Protein AF-A0A4V6HZL4-F1 (afdb_monomer)

pLDDT: mean 85.28, std 11.56, range [49.81, 94.31]

Secondary structure (DSSP, 8-state):
----HHHHHHHHHHHHHHHHTT-HHHHHHHHHS-SS-TT--GGG--HHHHHHHHHHHHHHHHHHHHHHHHHHHHHHHHHHHHHHHHH--

Solvent-accessible surface area (backbone atoms only — not comparable to full-atom values): 5233 Å² total; per-residue (Å²): 138,84,77,64,61,69,58,42,52,49,50,53,50,52,42,53,49,23,56,74,70,64,35,61,68,57,31,51,52,48,69,75,58,61,86,62,70,90,81,64,62,78,91,73,64,51,73,66,56,52,52,54,50,52,52,49,52,51,54,50,50,54,43,49,54,51,51,53,50,52,53,51,52,51,52,54,52,51,51,53,50,52,52,53,52,60,74,79,103

Structure (mmCIF, N/CA/C/O backbone):
data_AF-A0A4V6HZL4-F1
#
_entry.id   AF-A0A4V6HZL4-F1
#
loop_
_atom_site.group_PDB
_atom_site.id
_atom_site.type_symbol
_atom_site.label_atom_id
_atom_site.label_alt_id
_atom_site.label_comp_id
_atom_site.label_asym_id
_atom_site.label_entity_id
_atom_site.label_seq_id
_atom_site.pdbx_PDB_ins_code
_atom_site.Cartn_x
_atom_site.Cartn_y
_atom_site.Cartn_z
_atom_site.occupancy
_atom_site.B_iso_or_equiv
_atom_site.auth_seq_id
_atom_site.auth_comp_id
_atom_site.auth_asym_id
_atom_site.auth_atom_id
_atom_site.pdbx_PDB_model_num
ATOM 1 N N . MET A 1 1 ? 23.290 -3.280 -15.300 1.00 49.81 1 MET A N 1
ATOM 2 C CA . MET A 1 1 ? 22.207 -3.926 -14.525 1.00 49.81 1 MET A CA 1
ATOM 3 C C . MET A 1 1 ? 20.897 -3.657 -15.250 1.00 49.81 1 MET A C 1
ATOM 5 O O . MET A 1 1 ? 20.663 -2.505 -15.573 1.00 49.81 1 MET A O 1
ATOM 9 N N . LYS A 1 2 ? 20.087 -4.671 -15.581 1.00 59.53 2 LYS A N 1
ATOM 10 C CA . LYS A 1 2 ? 18.739 -4.461 -16.138 1.00 59.53 2 LYS A CA 1
ATOM 11 C C . LYS A 1 2 ? 17.733 -4.881 -15.073 1.00 59.53 2 LYS A C 1
ATOM 13 O O . LYS A 1 2 ? 17.618 -6.068 -14.790 1.00 59.53 2 LYS A O 1
ATOM 18 N N . TYR A 1 3 ? 17.085 -3.913 -14.440 1.00 68.50 3 TYR A N 1
ATOM 19 C CA . TYR A 1 3 ? 15.893 -4.170 -13.640 1.00 68.50 3 TYR A CA 1
ATOM 20 C C . TYR A 1 3 ? 14.721 -4.478 -14.581 1.00 68.50 3 TYR A C 1
ATOM 22 O O . TYR A 1 3 ? 14.711 -4.060 -15.742 1.00 68.50 3 TYR A O 1
ATOM 30 N N . ASP A 1 4 ? 13.755 -5.255 -14.101 1.00 82.88 4 ASP A N 1
ATOM 31 C CA . ASP A 1 4 ? 12.590 -5.628 -14.899 1.00 82.88 4 ASP A CA 1
ATOM 32 C C . ASP A 1 4 ? 11.556 -4.496 -14.869 1.00 82.88 4 ASP A C 1
ATOM 34 O O . ASP A 1 4 ? 10.733 -4.398 -13.959 1.00 82.88 4 ASP A O 1
ATOM 38 N N . LYS A 1 5 ? 11.631 -3.620 -15.874 1.00 83.44 5 LYS A N 1
ATOM 39 C CA . LYS A 1 5 ? 10.734 -2.468 -16.039 1.00 83.44 5 LYS A CA 1
ATOM 40 C C . LYS A 1 5 ? 9.265 -2.869 -16.031 1.00 83.44 5 LYS A C 1
ATOM 42 O O . LYS A 1 5 ? 8.462 -2.238 -15.354 1.00 83.44 5 LYS A O 1
ATOM 47 N N . VAL A 1 6 ? 8.924 -3.951 -16.731 1.00 87.12 6 VAL A N 1
ATOM 48 C CA . VAL A 1 6 ? 7.538 -4.422 -16.847 1.00 87.12 6 VAL A CA 1
ATOM 49 C C . VAL A 1 6 ? 7.009 -4.811 -15.472 1.00 87.12 6 VAL A C 1
ATOM 51 O O . VAL A 1 6 ? 5.894 -4.440 -15.105 1.00 87.12 6 VAL A O 1
ATOM 54 N N . LYS A 1 7 ? 7.833 -5.498 -14.679 1.00 87.94 7 LYS A N 1
ATOM 55 C CA . LYS A 1 7 ? 7.481 -5.878 -13.311 1.00 87.94 7 LYS A CA 1
ATOM 56 C C . LYS A 1 7 ? 7.302 -4.665 -12.393 1.00 87.94 7 LYS A C 1
ATOM 58 O O . LYS A 1 7 ? 6.363 -4.647 -11.599 1.00 87.94 7 LYS A O 1
ATOM 63 N N . ILE A 1 8 ? 8.165 -3.652 -12.504 1.00 87.38 8 ILE A N 1
ATOM 64 C CA . ILE A 1 8 ? 8.052 -2.415 -11.713 1.00 87.38 8 ILE A CA 1
ATOM 65 C C . ILE A 1 8 ? 6.778 -1.651 -12.088 1.00 87.38 8 ILE A C 1
ATOM 67 O O . ILE A 1 8 ? 6.023 -1.247 -11.208 1.00 87.38 8 ILE A O 1
ATOM 71 N N . GLU A 1 9 ? 6.486 -1.499 -13.377 1.00 89.44 9 GLU A N 1
ATOM 72 C CA . GLU A 1 9 ? 5.281 -0.806 -13.840 1.00 89.44 9 GLU A CA 1
ATOM 73 C C . GLU A 1 9 ? 3.993 -1.523 -13.435 1.00 89.44 9 GLU A C 1
ATOM 75 O O . GLU A 1 9 ? 3.018 -0.871 -13.057 1.00 89.44 9 GLU A O 1
ATOM 80 N N . GLN A 1 10 ? 3.976 -2.857 -13.495 1.00 92.50 10 GLN A N 1
ATOM 81 C CA . GLN A 1 10 ? 2.850 -3.651 -13.005 1.00 92.50 10 GLN A CA 1
ATOM 82 C C . GLN A 1 10 ? 2.657 -3.463 -11.503 1.00 92.50 10 GLN A C 1
ATOM 84 O O . GLN A 1 10 ? 1.539 -3.198 -11.071 1.00 92.50 10 GLN A O 1
ATOM 89 N N . TRP A 1 11 ? 3.740 -3.514 -10.725 1.00 93.75 11 TRP A N 1
ATOM 90 C CA . TRP A 1 11 ? 3.686 -3.260 -9.289 1.00 93.75 11 TRP A CA 1
ATOM 91 C C . TRP A 1 11 ? 3.155 -1.852 -8.981 1.00 93.75 11 TRP A C 1
ATOM 93 O O . TRP A 1 11 ? 2.233 -1.721 -8.183 1.00 93.75 11 TRP A O 1
ATOM 103 N N . ILE A 1 12 ? 3.636 -0.811 -9.677 1.00 92.38 12 ILE A N 1
ATOM 104 C CA . ILE A 1 12 ? 3.129 0.567 -9.532 1.00 92.38 12 ILE A CA 1
ATOM 105 C C . ILE A 1 12 ? 1.631 0.636 -9.848 1.00 92.38 12 ILE A C 1
ATOM 107 O O . ILE A 1 12 ? 0.881 1.293 -9.126 1.00 92.38 12 ILE A O 1
ATOM 111 N N . LYS A 1 13 ? 1.179 -0.015 -10.926 1.00 93.31 13 LYS A N 1
ATOM 112 C CA . LYS A 1 13 ? -0.242 -0.039 -11.305 1.00 93.31 13 LYS A CA 1
ATOM 113 C C . LYS A 1 13 ? -1.092 -0.713 -10.233 1.00 93.31 13 LYS A C 1
ATOM 115 O O . LYS A 1 13 ? -2.070 -0.112 -9.798 1.00 93.31 13 LYS A O 1
ATOM 12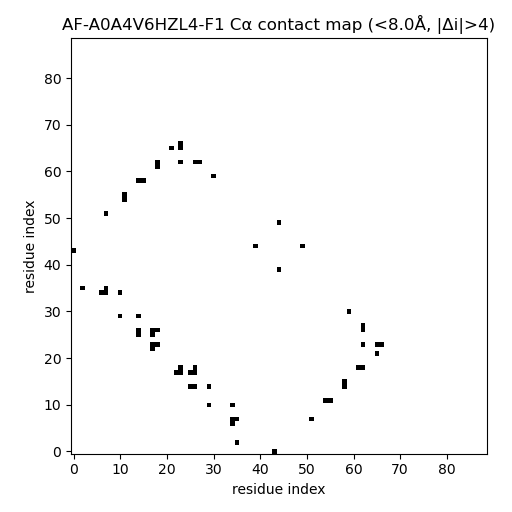0 N N . SER A 1 14 ? -0.706 -1.905 -9.784 1.00 92.69 14 SER A N 1
ATOM 121 C CA . SER A 1 14 ? -1.402 -2.627 -8.713 1.00 92.69 14 SER A CA 1
ATOM 122 C C . SER A 1 14 ? -1.456 -1.812 -7.425 1.00 92.69 14 SER A C 1
ATOM 124 O O . SER A 1 14 ? -2.495 -1.745 -6.782 1.00 92.69 14 SER A O 1
ATOM 126 N N . PHE A 1 15 ? -0.374 -1.112 -7.089 1.00 93.44 15 PHE A N 1
ATOM 127 C CA . PHE A 1 15 ? -0.322 -0.282 -5.892 1.00 93.44 15 PHE A CA 1
ATOM 128 C C . PHE A 1 15 ? -1.256 0.926 -5.986 1.00 93.44 15 PHE A C 1
ATOM 130 O O . PHE A 1 15 ? -2.037 1.189 -5.074 1.00 93.44 15 PHE A O 1
ATOM 137 N N . LYS A 1 16 ? -1.266 1.614 -7.129 1.00 92.56 16 LYS A N 1
ATOM 138 C CA . LYS A 1 16 ? -2.229 2.693 -7.375 1.00 92.56 16 LYS A CA 1
ATOM 139 C C . LYS A 1 16 ? -3.675 2.203 -7.283 1.00 92.56 16 LYS A C 1
ATOM 141 O O . LYS A 1 16 ? -4.493 2.894 -6.689 1.00 92.56 16 LYS A O 1
ATOM 146 N N . ILE A 1 17 ? -3.982 1.027 -7.834 1.00 94.00 17 ILE A N 1
ATOM 147 C CA . ILE A 1 17 ? -5.321 0.425 -7.739 1.00 94.00 17 ILE A CA 1
ATOM 148 C C . ILE A 1 17 ? -5.680 0.167 -6.272 1.00 94.00 17 ILE A C 1
ATOM 150 O O . ILE A 1 17 ? -6.712 0.653 -5.820 1.00 94.00 17 ILE A O 1
ATOM 154 N N . ALA A 1 18 ? -4.800 -0.487 -5.510 1.00 92.50 18 ALA A N 1
ATOM 155 C CA . ALA A 1 18 ? -5.037 -0.782 -4.098 1.00 92.50 18 ALA A CA 1
ATOM 156 C C . ALA A 1 18 ? -5.288 0.487 -3.261 1.00 92.50 18 ALA A C 1
ATOM 158 O O . ALA A 1 18 ? -6.164 0.493 -2.397 1.00 92.50 18 ALA A O 1
ATOM 159 N N . LEU A 1 19 ? -4.565 1.578 -3.538 1.00 91.69 19 LEU A N 1
ATOM 160 C CA . LEU A 1 19 ? -4.789 2.868 -2.879 1.00 91.69 19 LEU A CA 1
ATOM 161 C C . LEU A 1 19 ? -6.130 3.503 -3.273 1.00 91.69 19 LEU A C 1
ATOM 163 O O . LEU A 1 19 ? -6.855 3.971 -2.399 1.00 91.69 19 LEU A O 1
ATOM 167 N N . ILE A 1 20 ? -6.496 3.483 -4.560 1.00 93.31 20 ILE A N 1
ATOM 168 C CA . ILE A 1 20 ? -7.782 4.020 -5.048 1.00 93.31 20 ILE A CA 1
ATOM 169 C C . ILE A 1 20 ? -8.965 3.246 -4.455 1.00 93.31 20 ILE A C 1
ATOM 171 O O . ILE A 1 20 ? -9.973 3.839 -4.070 1.00 93.31 20 ILE A O 1
ATOM 175 N N . GLU A 1 21 ? -8.837 1.928 -4.347 1.00 93.31 21 GLU A N 1
ATOM 176 C CA . GLU A 1 21 ? -9.857 1.055 -3.763 1.00 93.31 21 GLU A CA 1
ATOM 177 C C . GLU A 1 21 ? -9.894 1.122 -2.227 1.00 93.31 21 GLU A C 1
ATOM 179 O O . GLU A 1 21 ? -10.730 0.468 -1.605 1.00 93.31 21 GLU A O 1
ATOM 184 N N . ASN A 1 22 ? -9.018 1.918 -1.596 1.00 88.25 22 ASN A N 1
ATOM 185 C CA . ASN A 1 22 ? -8.801 1.945 -0.146 1.00 88.25 22 ASN A CA 1
ATOM 186 C C . ASN A 1 22 ? -8.542 0.545 0.442 1.00 88.25 22 ASN A C 1
ATOM 188 O O . ASN A 1 22 ? -8.855 0.268 1.605 1.00 88.25 22 ASN A O 1
ATOM 192 N N . ASN A 1 23 ? -7.948 -0.352 -0.348 1.00 92.31 23 ASN A N 1
ATOM 193 C CA . ASN A 1 23 ? -7.589 -1.690 0.088 1.00 92.31 23 ASN A CA 1
ATOM 194 C C . ASN A 1 23 ? -6.287 -1.640 0.898 1.00 92.31 23 ASN A C 1
ATOM 196 O O . ASN A 1 23 ? -5.188 -1.874 0.395 1.00 92.31 23 ASN A O 1
ATOM 200 N N . ILE A 1 24 ? -6.428 -1.337 2.188 1.00 90.50 24 ILE A N 1
ATOM 201 C CA . ILE A 1 24 ? -5.318 -1.161 3.135 1.00 90.50 24 ILE A CA 1
ATOM 202 C C . ILE A 1 24 ? -4.406 -2.393 3.190 1.00 90.50 24 ILE A C 1
ATOM 204 O O . ILE A 1 24 ? -3.187 -2.270 3.290 1.00 90.50 24 ILE A O 1
ATOM 208 N N . GLN A 1 25 ? -4.996 -3.586 3.136 1.00 90.31 25 GLN A N 1
ATOM 209 C CA . GLN A 1 25 ? -4.278 -4.854 3.271 1.00 90.31 25 GLN A CA 1
ATOM 210 C C . GLN A 1 25 ? -3.370 -5.091 2.066 1.00 90.31 25 GLN A C 1
ATOM 212 O O . GLN A 1 25 ? -2.197 -5.428 2.227 1.00 90.31 25 GLN A O 1
ATOM 217 N N . GLU A 1 26 ? -3.904 -4.871 0.866 1.00 90.88 26 GLU A N 1
ATOM 218 C CA . GLU A 1 26 ? -3.159 -5.019 -0.380 1.00 90.88 26 GLU A CA 1
ATOM 219 C C . GLU A 1 26 ? -2.115 -3.912 -0.551 1.00 90.88 26 GLU A C 1
ATOM 221 O O . GLU A 1 26 ? -0.957 -4.211 -0.846 1.00 90.88 26 GLU A O 1
ATOM 226 N N . ALA A 1 27 ? -2.473 -2.656 -0.263 1.00 89.38 27 ALA A N 1
ATOM 227 C CA . ALA A 1 27 ? -1.539 -1.533 -0.277 1.00 89.38 27 ALA A CA 1
ATOM 228 C C . ALA A 1 27 ? -0.349 -1.789 0.665 1.00 89.38 27 ALA A C 1
ATOM 230 O O . ALA A 1 27 ? 0.808 -1.662 0.263 1.00 89.38 27 ALA A O 1
ATOM 231 N N . PHE A 1 28 ? -0.607 -2.255 1.893 1.00 91.00 28 PHE A N 1
ATOM 232 C CA . PHE A 1 28 ? 0.451 -2.631 2.828 1.00 91.00 28 PHE A CA 1
ATOM 233 C C . PHE A 1 28 ? 1.289 -3.810 2.317 1.00 91.00 28 PHE A C 1
ATOM 235 O O . PHE A 1 28 ? 2.518 -3.740 2.353 1.00 91.00 28 PHE A O 1
ATOM 242 N N . ALA A 1 29 ? 0.669 -4.871 1.796 1.00 92.31 29 ALA A N 1
ATOM 243 C CA . ALA A 1 29 ? 1.397 -6.021 1.259 1.00 92.31 29 ALA A CA 1
ATOM 244 C C . ALA A 1 29 ? 2.348 -5.626 0.114 1.00 92.31 29 ALA A C 1
ATOM 246 O O . ALA A 1 29 ? 3.450 -6.171 0.005 1.00 92.31 29 ALA A O 1
ATOM 247 N N . LEU A 1 30 ? 1.962 -4.648 -0.706 1.00 91.88 30 LEU A N 1
ATOM 248 C CA . LEU A 1 30 ? 2.789 -4.133 -1.796 1.00 91.88 30 LEU A CA 1
ATOM 249 C C . LEU A 1 30 ? 4.011 -3.350 -1.295 1.00 91.88 30 LEU A C 1
ATOM 251 O O . LEU A 1 30 ? 5.062 -3.443 -1.929 1.00 91.88 30 LEU A O 1
ATOM 255 N N . THR A 1 31 ? 3.938 -2.688 -0.130 1.00 89.19 31 THR A N 1
ATOM 256 C CA . THR A 1 31 ? 5.122 -2.066 0.508 1.00 89.19 31 THR A CA 1
ATOM 257 C C . THR A 1 31 ? 6.180 -3.084 0.933 1.00 89.19 31 THR A C 1
ATOM 259 O O . THR A 1 31 ? 7.366 -2.767 0.943 1.00 89.19 31 THR A O 1
ATOM 262 N N . GLN A 1 32 ? 5.763 -4.306 1.279 1.00 87.50 32 GLN A N 1
ATOM 263 C CA . GLN A 1 32 ? 6.665 -5.367 1.738 1.00 87.50 32 GLN A CA 1
ATOM 264 C C . GLN A 1 32 ? 7.303 -6.129 0.568 1.00 87.50 32 GLN A C 1
ATOM 266 O O . GLN A 1 32 ? 8.381 -6.700 0.708 1.00 87.50 32 GLN A O 1
ATOM 271 N N . ASN A 1 33 ? 6.651 -6.124 -0.598 1.00 86.81 33 ASN A N 1
ATOM 272 C CA . ASN A 1 33 ? 7.054 -6.881 -1.782 1.00 86.81 33 ASN A CA 1
ATOM 273 C C . ASN A 1 33 ? 7.589 -5.956 -2.880 1.00 86.81 33 ASN A C 1
ATOM 275 O O . ASN A 1 33 ? 7.016 -5.858 -3.968 1.00 86.81 33 ASN A O 1
ATOM 279 N N . LEU A 1 34 ? 8.691 -5.264 -2.591 1.00 83.69 34 LEU A N 1
ATOM 280 C CA . LEU A 1 34 ? 9.299 -4.334 -3.539 1.00 83.69 34 LEU A CA 1
ATOM 281 C C . LEU A 1 34 ? 9.868 -5.084 -4.763 1.00 83.69 34 LEU A C 1
ATOM 283 O O . LEU A 1 34 ? 10.590 -6.073 -4.608 1.00 83.69 34 LEU A O 1
ATOM 287 N N . PRO A 1 35 ? 9.597 -4.617 -5.998 1.00 83.62 35 PRO A N 1
ATOM 288 C CA . PRO A 1 35 ? 10.081 -5.255 -7.224 1.00 83.62 35 PRO A CA 1
ATOM 289 C C . PRO A 1 35 ? 11.558 -4.945 -7.523 1.00 83.62 35 PRO A C 1
ATOM 291 O O . PRO A 1 35 ? 12.097 -5.436 -8.516 1.00 83.62 35 PRO A O 1
ATOM 294 N N . PHE A 1 36 ? 12.214 -4.143 -6.682 1.00 79.50 36 PHE A N 1
ATOM 295 C CA . PHE A 1 36 ? 13.612 -3.744 -6.799 1.00 79.50 36 PHE A CA 1
ATOM 296 C C . PHE A 1 36 ? 14.402 -4.121 -5.543 1.00 79.50 36 PHE A C 1
ATOM 298 O O . PHE A 1 36 ? 13.877 -4.134 -4.432 1.00 79.50 36 PHE A O 1
ATOM 305 N N . ASN A 1 37 ? 15.687 -4.433 -5.725 1.00 71.44 37 ASN A N 1
ATOM 306 C CA . ASN A 1 37 ? 16.574 -4.779 -4.621 1.00 71.44 37 ASN A CA 1
ATOM 307 C C . ASN A 1 37 ? 16.975 -3.504 -3.859 1.00 71.44 37 ASN A C 1
ATOM 309 O O . ASN A 1 37 ? 17.489 -2.559 -4.452 1.00 71.44 37 ASN A O 1
ATOM 313 N N . THR A 1 38 ? 16.776 -3.475 -2.544 1.00 65.12 38 THR A N 1
ATOM 314 C CA . THR A 1 38 ? 17.190 -2.352 -1.683 1.00 65.12 38 THR A CA 1
ATOM 315 C C . THR A 1 38 ? 18.712 -2.215 -1.576 1.00 65.12 38 THR A C 1
ATOM 317 O O . THR A 1 38 ? 19.201 -1.173 -1.154 1.00 65.12 38 THR A O 1
ATOM 320 N N . ALA A 1 39 ? 19.467 -3.232 -2.009 1.00 60.22 39 ALA A N 1
ATOM 321 C CA . ALA A 1 39 ? 20.924 -3.207 -2.121 1.00 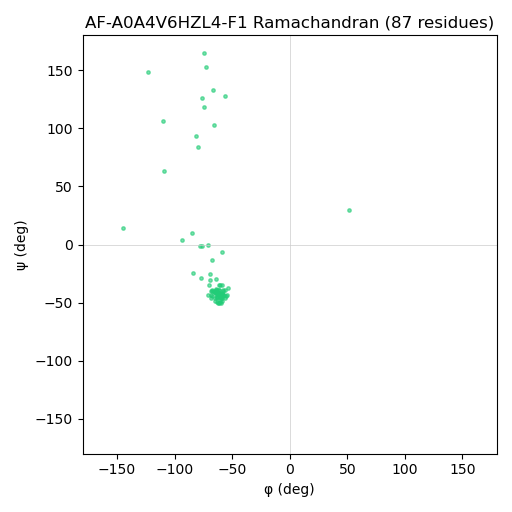60.22 39 ALA A CA 1
ATOM 322 C C . ALA A 1 39 ? 21.443 -2.605 -3.444 1.00 60.22 39 ALA A C 1
ATOM 324 O O . ALA A 1 39 ? 22.630 -2.736 -3.742 1.00 60.22 39 ALA A O 1
ATOM 325 N N . ILE A 1 40 ? 20.588 -1.988 -4.272 1.00 59.97 40 ILE A N 1
ATOM 326 C CA . ILE A 1 40 ? 21.051 -1.266 -5.466 1.00 59.97 40 ILE A CA 1
ATOM 327 C C . ILE A 1 40 ? 21.869 -0.057 -5.002 1.00 59.97 40 ILE A C 1
ATOM 329 O O . ILE A 1 40 ? 21.326 0.957 -4.567 1.00 59.97 40 ILE A O 1
ATOM 333 N N . SER A 1 41 ? 23.192 -0.172 -5.096 1.00 52.66 41 SER A N 1
ATOM 334 C CA . SER A 1 41 ? 24.109 0.953 -4.955 1.00 52.66 41 SER A CA 1
ATOM 335 C C . SER A 1 41 ? 23.723 2.030 -5.973 1.00 52.66 41 SER A C 1
ATOM 337 O O . SER A 1 41 ? 23.616 1.749 -7.167 1.00 52.66 41 SER A O 1
ATOM 339 N N . MET A 1 42 ? 23.539 3.271 -5.514 1.00 57.47 42 MET A N 1
ATOM 340 C CA . MET A 1 42 ? 23.185 4.434 -6.350 1.00 57.47 42 MET A CA 1
ATOM 341 C C . MET A 1 42 ? 24.203 4.732 -7.472 1.00 57.47 42 MET A C 1
ATOM 343 O O . MET A 1 42 ? 23.943 5.562 -8.333 1.00 57.47 42 MET A O 1
ATOM 347 N N . GLU A 1 43 ? 25.336 4.028 -7.506 1.00 54.53 43 GLU A N 1
ATOM 348 C CA . GLU A 1 43 ? 26.422 4.177 -8.482 1.00 54.53 43 GLU A CA 1
ATOM 349 C C . GLU A 1 43 ? 26.093 3.670 -9.903 1.00 54.53 43 GLU A C 1
ATOM 351 O O . GLU A 1 43 ? 26.921 3.786 -10.803 1.00 54.53 43 GLU A O 1
ATOM 356 N N . 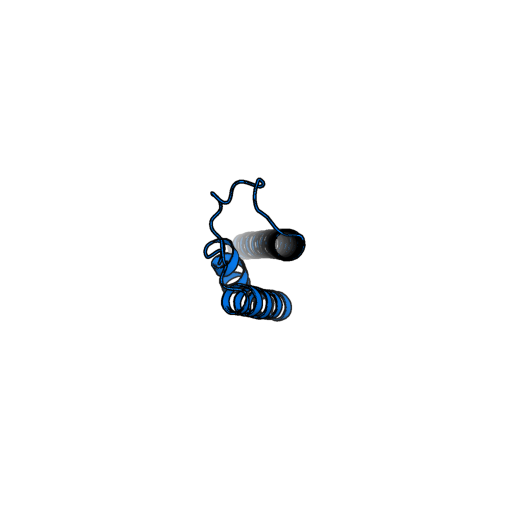GLY A 1 44 ? 24.887 3.147 -10.147 1.00 56.72 44 GLY A N 1
ATOM 357 C CA . GLY A 1 44 ? 24.447 2.722 -11.484 1.00 56.72 44 GLY A CA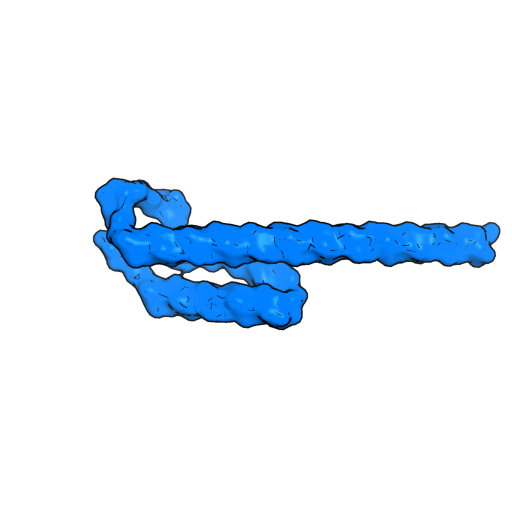 1
ATOM 358 C C . GLY A 1 44 ? 22.965 2.948 -11.781 1.00 56.72 44 GLY A C 1
ATOM 359 O O . GLY A 1 44 ? 22.451 2.349 -12.727 1.00 56.72 44 GLY A O 1
ATOM 360 N N . ALA A 1 45 ? 22.272 3.753 -10.970 1.00 63.1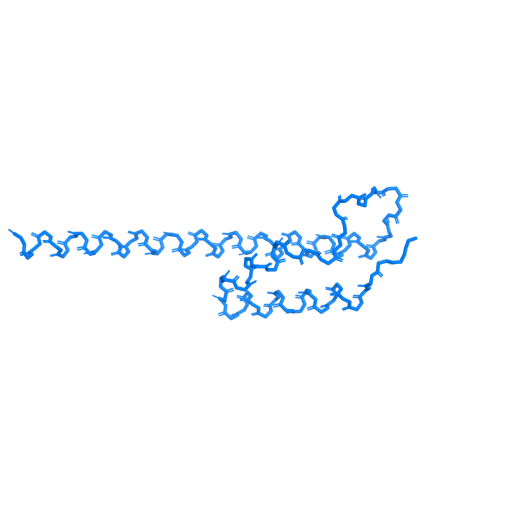2 45 ALA A N 1
ATOM 361 C CA . ALA A 1 45 ? 20.868 4.077 -11.197 1.00 63.12 45 ALA A CA 1
ATOM 362 C C . ALA A 1 45 ? 20.751 5.073 -12.359 1.00 63.12 45 ALA A C 1
ATOM 364 O O . ALA A 1 45 ? 21.283 6.181 -12.303 1.00 63.12 45 ALA A O 1
ATOM 365 N N . ASP A 1 46 ? 20.065 4.668 -13.426 1.00 76.38 46 ASP A N 1
ATOM 366 C CA . ASP A 1 46 ? 19.671 5.588 -14.484 1.00 76.38 46 ASP A CA 1
ATOM 367 C C . ASP A 1 46 ? 18.503 6.472 -14.019 1.00 76.38 46 ASP A C 1
ATOM 369 O O . ASP A 1 46 ? 17.844 6.212 -13.010 1.00 76.38 46 ASP A O 1
ATOM 373 N N . LYS A 1 47 ? 18.256 7.560 -14.755 1.00 81.88 47 LYS A N 1
ATOM 374 C CA . LYS A 1 47 ? 17.209 8.538 -14.427 1.00 81.88 47 LYS A CA 1
ATOM 375 C C . LYS A 1 47 ? 15.833 7.883 -14.233 1.00 81.88 47 LYS A C 1
ATOM 377 O O . LYS A 1 47 ? 15.081 8.275 -13.353 1.00 81.88 47 LYS A O 1
ATOM 382 N N . GLU A 1 48 ? 15.537 6.866 -15.030 1.00 83.06 48 GLU A N 1
ATOM 383 C CA . GLU A 1 48 ? 14.275 6.129 -14.996 1.00 83.06 48 GLU A CA 1
ATOM 384 C C . GLU A 1 48 ? 14.118 5.299 -13.713 1.00 83.06 48 GLU A C 1
ATOM 386 O O . GLU A 1 48 ? 13.056 5.314 -13.094 1.00 83.06 48 GLU A O 1
ATOM 391 N N . MET A 1 49 ? 15.187 4.651 -13.234 1.00 82.25 49 MET A N 1
ATOM 392 C CA . MET A 1 49 ? 15.171 3.980 -11.932 1.00 82.25 49 MET A CA 1
ATOM 393 C C . MET A 1 49 ? 14.913 4.966 -10.787 1.00 82.25 49 MET A C 1
ATOM 395 O O . MET A 1 49 ? 14.181 4.644 -9.852 1.00 82.25 49 MET A O 1
ATOM 399 N N . ILE A 1 50 ? 15.489 6.170 -10.858 1.00 85.06 50 ILE A N 1
ATOM 400 C CA . ILE A 1 50 ? 15.253 7.222 -9.859 1.00 85.06 50 ILE A CA 1
ATOM 401 C C . ILE A 1 50 ? 13.775 7.637 -9.861 1.00 85.06 50 ILE A C 1
ATOM 403 O O . ILE A 1 50 ? 13.164 7.694 -8.797 1.00 85.06 50 ILE A O 1
ATOM 407 N N . GLU A 1 51 ? 13.176 7.833 -11.038 1.00 87.56 51 GLU A N 1
ATOM 408 C CA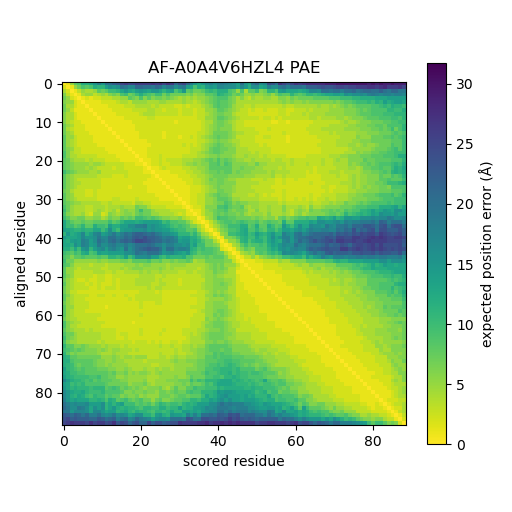 . GLU A 1 51 ? 11.746 8.145 -11.166 1.00 87.56 51 GLU A CA 1
ATOM 409 C C . GLU A 1 51 ? 10.861 7.040 -10.561 1.00 87.56 51 GLU A C 1
ATOM 411 O O . GLU A 1 51 ? 9.927 7.334 -9.813 1.0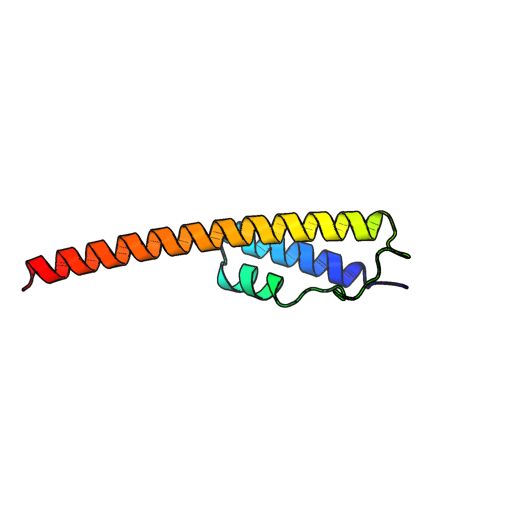0 87.56 51 GLU A O 1
ATOM 416 N N . TYR A 1 52 ? 11.175 5.761 -10.799 1.00 87.94 52 TYR A N 1
ATOM 417 C CA . TYR A 1 52 ? 10.442 4.655 -10.174 1.00 87.94 52 TYR A CA 1
ATOM 418 C C . TYR A 1 52 ? 10.582 4.626 -8.649 1.00 87.94 52 TYR A C 1
ATOM 420 O O . TYR A 1 52 ? 9.608 4.328 -7.954 1.00 87.94 52 TYR A O 1
ATOM 428 N N . LEU A 1 53 ? 11.764 4.944 -8.116 1.00 85.88 53 LEU A N 1
ATOM 429 C CA . LEU A 1 53 ? 11.982 5.032 -6.672 1.00 85.88 53 LEU A CA 1
ATOM 430 C C . LEU A 1 53 ? 11.193 6.184 -6.049 1.00 85.88 53 LEU A C 1
ATOM 432 O O . LEU A 1 53 ? 10.631 6.013 -4.968 1.00 85.88 53 LEU A O 1
ATOM 436 N N . ASP A 1 54 ? 11.113 7.332 -6.716 1.00 88.81 54 ASP A N 1
ATOM 437 C CA . ASP A 1 54 ? 10.327 8.465 -6.226 1.00 88.81 54 ASP A CA 1
ATOM 438 C C . ASP A 1 54 ? 8.823 8.165 -6.258 1.00 88.81 54 ASP A C 1
ATOM 440 O O . ASP A 1 54 ? 8.128 8.435 -5.278 1.00 88.81 54 ASP A O 1
ATOM 444 N N . ILE A 1 55 ? 8.330 7.489 -7.302 1.00 90.19 55 ILE A N 1
ATOM 445 C CA . ILE A 1 55 ? 6.948 6.984 -7.330 1.00 90.19 55 ILE A CA 1
ATOM 446 C C . ILE A 1 55 ? 6.709 5.994 -6.183 1.00 90.19 55 ILE A C 1
ATOM 448 O O . ILE A 1 55 ? 5.678 6.060 -5.518 1.00 90.19 55 ILE A O 1
ATOM 452 N N . ALA A 1 56 ? 7.645 5.079 -5.924 1.00 89.69 56 ALA A N 1
ATOM 453 C CA . ALA A 1 56 ? 7.507 4.116 -4.837 1.00 89.69 56 ALA A CA 1
ATOM 454 C C . ALA A 1 56 ? 7.441 4.802 -3.463 1.00 89.69 56 ALA A C 1
ATOM 456 O O . ALA A 1 56 ? 6.597 4.432 -2.649 1.00 89.69 56 ALA A O 1
ATOM 457 N N . LYS A 1 57 ? 8.282 5.817 -3.211 1.00 90.62 57 LYS A N 1
ATOM 458 C CA . LYS A 1 57 ? 8.232 6.609 -1.969 1.00 90.62 57 LYS A CA 1
ATOM 459 C C . LYS A 1 57 ? 6.872 7.270 -1.782 1.00 90.62 57 LYS A C 1
ATOM 461 O O . LYS A 1 57 ? 6.312 7.189 -0.694 1.00 90.62 57 LYS A O 1
ATOM 466 N N . GLU A 1 58 ? 6.345 7.878 -2.839 1.00 93.25 58 GLU A N 1
ATOM 467 C CA . GLU A 1 58 ? 5.045 8.546 -2.811 1.00 93.25 58 GLU A CA 1
ATOM 468 C C . GLU A 1 58 ? 3.915 7.562 -2.467 1.00 93.25 58 GLU A C 1
ATOM 470 O O . GLU A 1 58 ? 3.128 7.801 -1.554 1.00 93.25 58 GLU A O 1
ATOM 475 N N . LEU A 1 59 ? 3.882 6.398 -3.123 1.00 91.38 59 LEU A N 1
ATOM 476 C CA . LEU A 1 59 ? 2.876 5.361 -2.860 1.00 91.38 59 LEU A CA 1
ATOM 477 C C . LEU A 1 59 ? 2.975 4.800 -1.433 1.00 91.38 59 LEU A C 1
ATOM 479 O O . LEU A 1 59 ? 1.958 4.562 -0.776 1.00 91.38 59 LEU A O 1
ATOM 483 N N . ILE A 1 60 ? 4.197 4.617 -0.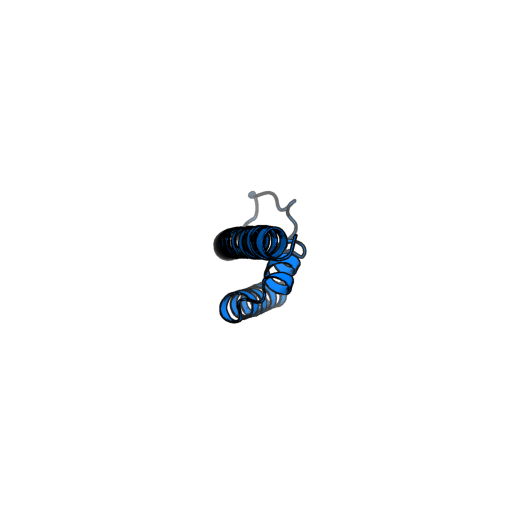926 1.00 92.56 60 ILE A N 1
ATOM 484 C CA . ILE A 1 60 ? 4.425 4.208 0.464 1.00 92.56 60 ILE A CA 1
ATOM 485 C C . ILE A 1 60 ? 3.919 5.291 1.424 1.00 92.56 60 ILE A C 1
ATOM 487 O O . ILE A 1 60 ? 3.247 4.954 2.397 1.00 92.56 60 ILE A O 1
ATOM 491 N N . SER A 1 61 ? 4.175 6.572 1.142 1.00 94.31 61 SER A N 1
ATOM 492 C CA . SER A 1 61 ? 3.682 7.690 1.957 1.00 94.31 61 SER A CA 1
ATOM 493 C C . SER A 1 61 ? 2.154 7.693 2.038 1.00 94.31 61 SER A C 1
ATOM 495 O O . SER A 1 61 ? 1.594 7.698 3.132 1.00 94.31 61 SER A O 1
ATOM 497 N N . GLN A 1 62 ? 1.474 7.560 0.898 1.00 93.12 62 GLN A N 1
ATOM 498 C CA . GLN A 1 62 ? 0.009 7.474 0.847 1.00 93.12 62 GLN A CA 1
ATOM 499 C C . GLN A 1 62 ? -0.531 6.251 1.606 1.00 93.12 62 GLN A C 1
ATOM 501 O O . GLN A 1 62 ? -1.572 6.315 2.257 1.00 93.12 62 GLN A O 1
ATOM 506 N N . THR A 1 63 ? 0.199 5.132 1.587 1.00 93.25 63 THR A N 1
ATOM 507 C CA . THR A 1 63 ? -0.167 3.935 2.366 1.00 93.25 63 THR A CA 1
ATOM 508 C C . THR A 1 63 ? -0.047 4.170 3.866 1.00 93.25 63 THR A C 1
ATOM 510 O O . THR A 1 63 ? -0.891 3.700 4.629 1.00 93.25 63 THR A O 1
ATOM 513 N N . ILE A 1 64 ? 0.991 4.890 4.302 1.00 93.25 64 ILE A N 1
ATOM 514 C CA . ILE A 1 64 ? 1.155 5.276 5.706 1.00 93.25 64 ILE A CA 1
ATOM 515 C C . ILE A 1 64 ? -0.038 6.131 6.135 1.00 93.25 64 ILE A C 1
ATOM 517 O O . ILE A 1 64 ? -0.682 5.797 7.126 1.00 93.25 64 ILE A O 1
ATOM 521 N N . GLU A 1 65 ? -0.393 7.158 5.364 1.00 93.81 65 GLU A N 1
ATOM 522 C CA . GLU A 1 65 ? -1.548 8.020 5.658 1.00 93.81 65 GLU A CA 1
ATOM 523 C C . GLU A 1 65 ? -2.856 7.220 5.758 1.00 93.81 65 GLU A C 1
ATOM 525 O O . GLU A 1 65 ? -3.631 7.388 6.706 1.00 93.81 65 GLU A O 1
ATOM 530 N N . LEU A 1 66 ? -3.073 6.281 4.833 1.00 92.19 66 LEU A N 1
ATOM 531 C CA . LEU A 1 66 ? -4.236 5.395 4.840 1.00 92.19 66 LEU A CA 1
ATOM 532 C C . LEU A 1 66 ? -4.289 4.514 6.104 1.00 92.19 66 LEU A C 1
ATOM 534 O O . LEU A 1 66 ? -5.345 4.365 6.727 1.00 92.19 66 LEU A O 1
ATOM 538 N N . LEU A 1 67 ? -3.148 3.957 6.520 1.00 91.75 67 LEU A N 1
ATOM 539 C CA . LEU A 1 67 ? -3.030 3.164 7.749 1.00 91.75 67 LEU A CA 1
ATOM 540 C C . LEU A 1 67 ? -3.284 4.006 9.003 1.00 91.75 67 LEU A C 1
ATOM 542 O O . LEU A 1 67 ? -3.943 3.545 9.939 1.00 91.75 67 LEU A O 1
ATOM 546 N N . GLU A 1 68 ? -2.780 5.238 9.041 1.00 93.44 68 GLU A N 1
ATOM 547 C CA . GLU A 1 68 ? -2.993 6.140 10.170 1.00 93.44 68 GLU A CA 1
ATOM 548 C C . GLU A 1 68 ? -4.456 6.551 10.314 1.00 93.44 68 GLU A C 1
ATOM 550 O O . GLU A 1 68 ? -4.976 6.550 11.437 1.00 93.44 68 GLU A O 1
ATOM 555 N N . SER A 1 69 ? -5.123 6.825 9.191 1.00 92.69 69 SER A N 1
ATOM 556 C CA . SER A 1 69 ? -6.558 7.107 9.141 1.00 92.69 69 SER A CA 1
ATOM 557 C C . SER A 1 69 ? -7.375 5.925 9.676 1.00 92.69 69 SER A C 1
ATOM 559 O O . SER A 1 69 ? -8.145 6.064 10.628 1.00 92.69 69 SER A O 1
ATOM 561 N N . SER A 1 70 ? -7.103 4.713 9.186 1.00 91.31 70 SER A N 1
ATOM 562 C CA . SER A 1 70 ? -7.782 3.494 9.649 1.00 91.31 70 SER A CA 1
ATOM 563 C C . SER A 1 70 ? -7.559 3.201 11.136 1.00 91.31 70 SER A C 1
ATOM 565 O O . SER A 1 70 ? -8.485 2.827 11.869 1.00 91.31 70 SER A O 1
ATOM 567 N N . ARG A 1 71 ? -6.338 3.438 11.634 1.00 92.06 71 ARG A N 1
ATOM 568 C CA . ARG A 1 71 ? -6.023 3.343 13.066 1.00 92.06 71 ARG A CA 1
ATOM 569 C C . ARG A 1 71 ? -6.844 4.344 13.881 1.00 92.06 71 ARG A C 1
ATOM 571 O O . ARG A 1 71 ? -7.315 4.000 14.969 1.00 92.06 71 ARG A O 1
ATOM 578 N N . HIS A 1 72 ? -6.999 5.570 13.386 1.00 92.62 72 HIS A N 1
ATOM 579 C CA . HIS A 1 72 ? -7.797 6.598 14.044 1.00 92.62 72 HIS A CA 1
ATOM 580 C C . HIS A 1 72 ? -9.274 6.193 14.130 1.00 92.62 72 HIS A C 1
ATOM 582 O O . HIS A 1 72 ? -9.843 6.195 15.227 1.00 92.62 72 HIS A O 1
ATOM 588 N N . ASP A 1 73 ? -9.860 5.753 13.019 1.00 92.50 73 ASP A N 1
ATOM 589 C CA . ASP A 1 73 ? -11.259 5.322 12.951 1.00 92.50 73 ASP A CA 1
ATOM 590 C C . ASP A 1 73 ? -11.538 4.135 13.872 1.00 92.50 73 ASP A C 1
ATOM 592 O O . ASP A 1 73 ? -12.494 4.146 14.653 1.00 92.50 73 ASP A O 1
ATOM 596 N N . THR A 1 74 ? -10.651 3.138 13.859 1.00 92.12 74 THR A N 1
ATOM 597 C CA . THR A 1 74 ? -10.750 1.967 14.739 1.00 92.12 74 THR A CA 1
ATOM 598 C C . THR A 1 74 ? -10.752 2.383 16.209 1.00 92.12 74 THR A C 1
ATOM 600 O O . THR A 1 74 ? -11.565 1.904 17.003 1.00 92.12 74 THR A O 1
ATOM 603 N N . ARG A 1 75 ? -9.885 3.327 16.594 1.00 92.81 75 ARG A N 1
ATOM 604 C CA . ARG A 1 75 ? -9.834 3.841 17.968 1.00 92.81 75 ARG A CA 1
ATOM 605 C C . ARG A 1 75 ? -11.138 4.532 18.361 1.00 92.81 75 ARG A C 1
ATOM 607 O O . ARG A 1 75 ? -11.637 4.296 19.461 1.00 92.81 75 ARG A O 1
ATOM 614 N N . GLN A 1 76 ? -11.715 5.343 17.475 1.00 93.12 76 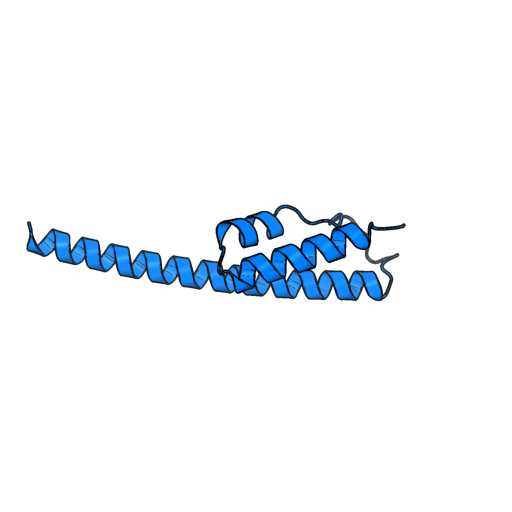GLN A N 1
ATOM 615 C CA . GLN A 1 76 ? -13.005 5.980 17.740 1.00 93.12 76 GLN A CA 1
ATOM 616 C C . GLN A 1 76 ? -14.129 4.952 17.919 1.00 93.12 76 GLN A C 1
ATOM 618 O O . GLN A 1 76 ? -14.961 5.093 18.818 1.00 93.12 76 GLN A O 1
ATOM 623 N N . GLN A 1 77 ? -14.158 3.909 17.086 1.00 92.00 77 GLN A N 1
ATOM 624 C CA . GLN A 1 77 ? -15.148 2.837 17.189 1.00 92.00 77 GLN A CA 1
ATOM 625 C C . GLN A 1 77 ? -15.027 2.079 18.514 1.00 92.00 77 GLN A C 1
ATOM 627 O O . GLN A 1 77 ? -16.039 1.845 19.177 1.00 92.00 77 GLN A O 1
ATOM 632 N N . ILE A 1 78 ? -13.803 1.767 18.951 1.00 92.38 78 ILE A N 1
ATOM 633 C CA . ILE A 1 78 ? -13.556 1.121 20.247 1.00 92.38 78 ILE A CA 1
ATOM 634 C C . ILE A 1 78 ? -14.105 1.969 21.398 1.00 92.38 78 ILE A C 1
ATOM 636 O O . ILE A 1 78 ? -14.756 1.426 22.292 1.00 92.38 78 ILE A O 1
ATOM 640 N N . GLU A 1 79 ? -13.914 3.291 21.379 1.00 91.00 79 GLU A N 1
ATOM 641 C CA . GLU A 1 79 ? -14.442 4.126 22.461 1.00 91.00 79 GLU A CA 1
ATOM 642 C C . GLU A 1 79 ? -15.963 4.242 22.450 1.00 91.00 79 GLU A C 1
ATOM 644 O O . GLU A 1 79 ? -16.578 4.223 23.519 1.00 91.00 79 GLU A O 1
ATOM 649 N N . LYS A 1 80 ? -16.595 4.261 21.272 1.00 91.06 80 LYS A N 1
ATOM 650 C CA . LYS A 1 80 ? -18.060 4.160 21.168 1.00 91.06 80 LYS A CA 1
ATOM 651 C C . LYS A 1 80 ? -18.565 2.848 21.772 1.00 91.06 80 LYS A C 1
ATOM 653 O O . LYS A 1 80 ? -19.503 2.864 22.566 1.00 91.06 80 LYS A O 1
ATOM 658 N N . ILE A 1 81 ? -17.906 1.726 21.470 1.00 92.00 81 ILE A N 1
ATOM 659 C CA . ILE A 1 81 ? -18.234 0.413 22.049 1.00 92.00 81 ILE A CA 1
ATOM 660 C C . ILE A 1 81 ? -18.049 0.433 23.570 1.00 92.00 81 ILE A C 1
ATOM 662 O O . ILE A 1 81 ? -18.904 -0.060 24.306 1.00 92.00 81 ILE A O 1
ATOM 666 N N . ARG A 1 82 ? -16.963 1.033 24.069 1.00 90.88 82 ARG A N 1
ATOM 667 C CA . ARG A 1 82 ? -16.693 1.137 25.508 1.00 90.88 82 ARG A CA 1
ATOM 668 C C . ARG A 1 82 ? -17.754 1.963 26.230 1.00 90.88 82 ARG A C 1
ATOM 670 O O . ARG A 1 82 ? -18.166 1.583 27.324 1.00 90.88 82 ARG A O 1
ATOM 677 N N . GLN A 1 83 ? -18.192 3.072 25.638 1.00 91.00 83 GLN A N 1
ATOM 678 C CA . GLN A 1 83 ? -19.279 3.889 26.175 1.00 91.00 83 GLN A CA 1
ATOM 679 C C . GLN A 1 83 ? -20.598 3.118 26.170 1.00 91.00 83 GLN A C 1
ATOM 681 O O . GLN A 1 83 ? -21.229 3.024 27.216 1.00 91.00 83 GLN A O 1
ATOM 686 N N . ALA A 1 84 ? -20.966 2.487 25.052 1.00 90.50 84 ALA A N 1
ATOM 687 C CA . ALA A 1 84 ? -22.159 1.645 24.967 1.00 90.50 84 ALA A CA 1
ATOM 688 C C . ALA A 1 84 ? -22.150 0.538 26.033 1.00 90.50 84 ALA A C 1
ATOM 690 O O . ALA A 1 84 ? -23.131 0.355 26.746 1.00 90.50 84 ALA A O 1
ATOM 691 N N . LYS A 1 85 ? -21.013 -0.141 26.232 1.00 90.19 85 LYS A N 1
ATOM 692 C CA . LYS A 1 85 ? -20.864 -1.163 27.276 1.00 90.19 85 LYS A CA 1
ATOM 693 C C . LYS A 1 85 ? -21.085 -0.609 28.689 1.00 90.19 85 LYS A C 1
ATOM 695 O O . LYS A 1 85 ? -21.625 -1.326 29.520 1.00 90.19 85 LYS A O 1
ATOM 700 N N . LYS A 1 86 ? -20.695 0.642 28.965 1.00 87.44 86 LYS A N 1
ATOM 701 C CA . LYS A 1 86 ? -20.984 1.310 30.247 1.00 87.44 86 LYS A CA 1
ATOM 702 C C . LYS A 1 86 ? -22.468 1.642 30.435 1.00 87.44 86 LYS A C 1
ATOM 704 O O . LYS A 1 86 ? -22.880 1.778 31.572 1.00 87.44 86 LYS A O 1
ATOM 709 N N . PHE A 1 87 ? -23.245 1.799 29.362 1.00 81.75 87 PHE A N 1
ATOM 710 C CA . PHE A 1 87 ? -24.695 2.019 29.459 1.00 81.75 87 PHE A CA 1
ATOM 711 C C . PHE A 1 87 ? -25.472 0.732 29.755 1.00 81.75 87 PHE A C 1
ATOM 713 O O . PHE A 1 87 ? -26.540 0.793 30.352 1.00 81.75 87 PHE A O 1
ATOM 720 N N . PHE A 1 88 ? -24.955 -0.419 29.321 1.00 73.19 88 PHE A N 1
ATOM 721 C CA . PHE A 1 88 ? -25.562 -1.733 29.563 1.00 73.19 88 PHE A CA 1
ATOM 722 C C . PHE A 1 88 ? -25.013 -2.453 30.810 1.00 73.19 88 PHE A C 1
ATOM 724 O O . PHE A 1 88 ? -25.376 -3.605 31.047 1.00 73.19 88 PHE A O 1
ATOM 731 N N . SER A 1 89 ? -24.127 -1.809 31.574 1.00 55.50 89 SER A N 1
ATOM 732 C CA . SER A 1 89 ? -23.541 -2.296 32.832 1.00 55.50 89 SER A CA 1
ATOM 733 C C . SER A 1 89 ? -24.023 -1.452 33.998 1.00 55.50 89 SER A C 1
ATOM 735 O O . SER A 1 89 ? -23.938 -1.993 35.120 1.00 55.50 89 SER A O 1
#

Foldseek 3Di:
DDQDPVVLVVLLVQLVVCLVVLVLVSNVVSLVVHSDDPPPDPPDDDPVNVVSVVSSVVSVVSSVVSVVVVVVVVVVVVVVVVVVVVVVD

Sequence (89 aa):
MKYDKVKIEQWIKSFKIALIENNIQEAFALTQNLPFNTAISMEGADKEMIEYLDIAKELISQTIELLESSRHDTRQQIEKIRQAKKFFS

Organism: NCBI:txid50960

Radius of gyration: 18.72 Å; Cα contacts (8 Å, |Δi|>4): 32; chains: 1; bounding box: 52×15×50 Å

Nearest PDB structures (foldseek):
  8akn-assembly1_U  TM=7.226E-01  e=1.245E+00  Escherichia coli BW25113
  6yss-assembly1_t  TM=7.126E-01  e=1.245E+00  Escherichia coli
  4a2i-assembly1_T  TM=6.945E-01  e=1.099E+00  Escherichia coli
  8jsh-assembly1_3  TM=7.180E-01  e=2.183E+00  Escherichia coli
  7vvz-assembly1_V  TM=4.844E-01  e=2.803E+00  Saccharomyces cerevisiae S288C

Mean predicted aligned error: 6.84 Å